Protein AF-T1GBN9-F1 (afdb_monomer_lite)

Organism: Megaselia scalaris (NCBI:txid36166)

Secondary structure (DSSP, 8-state):
--TTHHHHHHHHHHHHHTSTT--HHHHHHHHHHHHHHHHHHHHHHHHHHHHHHHHHTT---TTSHHHHHHHHHHHHHHHHHHHHHHHHHHHHHHHHHHHHHHHHHHHHHHHHHHHHT-

pLDDT: mean 81.87, std 13.24, range [47.5, 98.06]

Sequence (118 aa):
MNTNEIFKIPGNALLELSKEKSSQKNAENHTQAFLKNLAQIEKQLSEQINYLSQVSTGHPHEGSSYASAKVLQMAWHRNSQTRERLMELEELRTKYSQVNAQRQQQQQQQMQQQQQNQ

Structure (mmCIF, N/CA/C/O backbone):
data_AF-T1GBN9-F1
#
_entry.id   AF-T1GBN9-F1
#
loop_
_atom_site.group_PDB
_atom_site.id
_atom_site.type_symbol
_atom_site.label_atom_id
_atom_site.label_alt_id
_atom_site.label_comp_id
_atom_site.label_asym_id
_atom_site.label_entity_id
_atom_site.label_seq_id
_atom_site.pdbx_PDB_ins_code
_atom_site.Cartn_x
_atom_site.Cartn_y
_atom_site.Cartn_z
_atom_site.occupancy
_atom_site.B_iso_or_equiv
_atom_site.auth_seq_id
_atom_site.auth_comp_id
_atom_site.auth_asym_id
_atom_site.auth_atom_id
_atom_site.pdbx_PDB_model_num
ATOM 1 N N . MET A 1 1 ? -19.615 -5.374 16.298 1.00 52.44 1 MET A N 1
ATOM 2 C CA . MET A 1 1 ? -19.992 -4.901 17.649 1.00 52.44 1 MET A CA 1
ATOM 3 C C . MET A 1 1 ? -20.592 -3.513 17.487 1.00 52.44 1 MET A C 1
ATOM 5 O O . MET A 1 1 ? -20.065 -2.754 16.687 1.00 52.44 1 MET A O 1
ATOM 9 N N . ASN A 1 2 ? -21.725 -3.217 18.125 1.00 56.28 2 ASN A N 1
ATOM 10 C CA . ASN A 1 2 ? -22.446 -1.959 17.915 1.00 56.28 2 ASN A CA 1
ATOM 11 C C . ASN A 1 2 ? -21.822 -0.887 18.827 1.00 56.28 2 ASN A C 1
ATOM 13 O O . ASN A 1 2 ? -21.965 -0.969 20.045 1.00 56.28 2 ASN A O 1
ATOM 17 N N . THR A 1 3 ? -21.102 0.084 18.262 1.00 62.56 3 THR A N 1
ATOM 18 C CA . THR A 1 3 ? -20.445 1.194 18.994 1.00 62.56 3 THR A CA 1
ATOM 19 C C . THR A 1 3 ? -21.413 1.974 19.890 1.00 62.56 3 THR A C 1
ATOM 21 O O . THR A 1 3 ? -21.010 2.557 20.891 1.00 62.56 3 THR A O 1
ATOM 24 N N . ASN A 1 4 ? -22.707 1.898 19.580 1.00 65.75 4 ASN A N 1
ATOM 25 C CA . ASN A 1 4 ? -23.812 2.456 20.354 1.00 65.75 4 ASN A CA 1
ATOM 26 C C . ASN A 1 4 ? -23.889 1.961 21.814 1.00 65.75 4 ASN A C 1
ATOM 28 O O . ASN A 1 4 ? -24.457 2.643 22.664 1.00 65.75 4 ASN A O 1
ATOM 32 N N . GLU A 1 5 ? -23.310 0.803 22.142 1.00 72.75 5 GLU A N 1
ATOM 33 C CA . GLU A 1 5 ? -23.346 0.265 23.510 1.00 72.75 5 GLU A CA 1
ATOM 34 C C . GLU A 1 5 ? -22.324 0.933 24.461 1.00 72.75 5 GLU A C 1
ATOM 36 O O . GLU A 1 5 ? -22.456 0.789 25.677 1.00 72.75 5 GLU A O 1
ATOM 41 N N . ILE A 1 6 ? -21.357 1.715 23.945 1.00 72.69 6 ILE A N 1
ATOM 42 C CA . ILE A 1 6 ? -20.348 2.437 24.756 1.00 72.69 6 ILE A CA 1
ATOM 43 C C . ILE A 1 6 ? -20.993 3.392 25.754 1.00 72.69 6 ILE A C 1
ATOM 45 O O . ILE A 1 6 ? -20.584 3.436 26.907 1.00 72.69 6 ILE A O 1
ATOM 49 N N . PHE A 1 7 ? -21.992 4.158 25.316 1.00 76.62 7 PHE A N 1
ATOM 50 C CA . PHE A 1 7 ? -22.642 5.159 26.164 1.00 76.62 7 PHE A CA 1
ATOM 51 C C . PHE A 1 7 ? -23.840 4.583 26.917 1.00 76.62 7 PHE A C 1
ATOM 53 O O . PHE A 1 7 ? -24.172 5.024 28.016 1.00 76.62 7 PHE A O 1
ATOM 60 N N . LYS A 1 8 ? -24.472 3.557 26.346 1.00 81.38 8 LYS A N 1
ATOM 61 C CA . LYS A 1 8 ? -25.701 2.968 26.871 1.00 81.38 8 LYS A CA 1
ATOM 62 C C . LYS A 1 8 ? -25.475 2.171 28.157 1.00 81.38 8 LYS A C 1
ATOM 64 O O . LYS A 1 8 ? -26.256 2.298 29.092 1.00 81.38 8 LYS A O 1
ATOM 69 N N . ILE A 1 9 ? -24.406 1.380 28.236 1.00 81.12 9 ILE A N 1
ATOM 70 C CA . ILE A 1 9 ? -24.106 0.555 29.417 1.00 81.12 9 ILE A CA 1
ATOM 71 C C . ILE A 1 9 ? -23.747 1.404 30.658 1.00 81.12 9 ILE A C 1
ATOM 73 O O . ILE A 1 9 ? -24.361 1.180 31.704 1.00 81.12 9 ILE A O 1
ATOM 77 N N . PRO A 1 10 ? -22.834 2.395 30.590 1.00 79.81 10 PRO A N 1
ATOM 78 C CA . PRO A 1 10 ? -22.581 3.284 31.724 1.00 79.81 10 PRO A CA 1
ATOM 79 C C . PRO A 1 10 ? -23.788 4.182 32.026 1.00 79.81 10 PRO A C 1
ATOM 81 O O . PRO A 1 10 ? -24.071 4.434 33.194 1.00 79.81 10 PRO A O 1
ATOM 84 N N . GLY A 1 11 ? -24.570 4.580 31.013 1.00 82.75 11 GLY A N 1
ATOM 85 C CA . GLY A 1 11 ? -25.853 5.261 31.218 1.00 82.75 11 GLY A CA 1
ATOM 86 C C . GLY A 1 11 ? -26.842 4.432 32.047 1.00 82.75 11 GLY A C 1
ATOM 87 O O . GLY A 1 11 ? -27.456 4.951 32.976 1.00 82.75 11 GLY A O 1
ATOM 88 N N . ASN A 1 12 ? -26.936 3.126 31.788 1.00 85.12 12 ASN A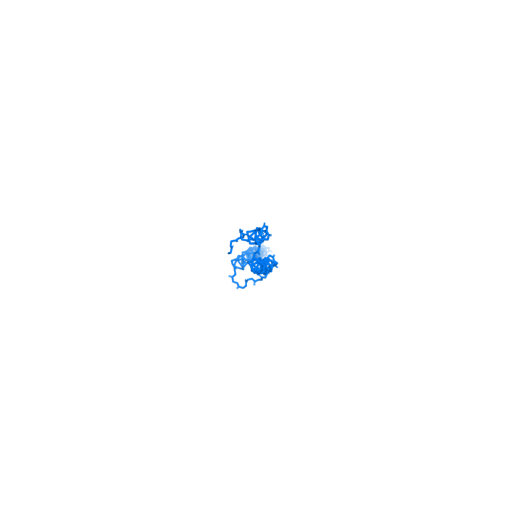 N 1
ATOM 89 C CA . ASN A 1 12 ? -27.766 2.212 32.576 1.00 85.12 12 ASN A CA 1
ATOM 90 C C . ASN A 1 12 ? -27.243 2.027 34.009 1.00 85.12 12 ASN A C 1
ATOM 92 O O . ASN A 1 12 ? -28.047 1.935 34.933 1.00 85.12 12 ASN A O 1
ATOM 96 N N . ALA A 1 13 ? -25.920 2.014 34.215 1.00 80.69 13 ALA A N 1
ATOM 97 C CA . ALA A 1 13 ? -25.330 1.972 35.555 1.00 80.69 13 ALA A CA 1
ATOM 98 C C . ALA A 1 13 ? -25.684 3.230 36.369 1.00 80.69 13 ALA A C 1
ATOM 100 O O . ALA A 1 13 ? -26.107 3.122 37.517 1.00 80.69 13 ALA A O 1
ATOM 101 N N . LEU A 1 14 ? -25.572 4.415 35.760 1.00 85.25 14 LEU A N 1
ATOM 102 C CA . LEU A 1 14 ? -25.933 5.687 36.395 1.00 85.25 14 LEU A CA 1
ATOM 103 C C . LEU A 1 14 ? -27.435 5.775 36.694 1.00 85.25 14 LEU A C 1
ATOM 105 O O . LEU A 1 14 ? -27.821 6.184 37.788 1.00 85.25 14 LEU A O 1
ATOM 109 N N . LEU A 1 15 ? -28.283 5.338 35.758 1.00 87.44 15 LEU A N 1
ATOM 110 C CA . LEU A 1 15 ? -29.731 5.270 35.965 1.00 87.44 15 LEU A CA 1
ATOM 111 C C . LEU A 1 15 ? -30.097 4.318 37.109 1.00 87.44 15 LEU A C 1
ATOM 113 O O . LEU A 1 15 ? -30.954 4.651 37.923 1.00 87.44 15 LEU A O 1
ATOM 117 N N . GLU A 1 16 ? -29.439 3.163 37.218 1.00 83.50 16 GLU A N 1
ATOM 118 C CA . GLU A 1 16 ? -29.649 2.219 38.322 1.00 83.50 16 GLU A CA 1
ATOM 119 C C . GLU A 1 16 ? -29.258 2.819 39.679 1.00 83.50 16 GLU A C 1
ATOM 121 O O . GLU A 1 16 ? -29.990 2.662 40.656 1.00 83.50 16 GLU A O 1
ATOM 126 N N . LEU A 1 17 ? -28.140 3.550 39.731 1.00 82.75 17 LEU A N 1
ATOM 127 C CA . LEU A 1 17 ? -27.681 4.244 40.936 1.00 82.75 17 LEU A CA 1
ATOM 128 C C . LEU A 1 17 ? -28.586 5.419 41.333 1.00 82.75 17 LEU A C 1
ATOM 130 O O . LEU A 1 17 ? -28.616 5.784 42.503 1.00 82.75 17 LEU A O 1
ATOM 134 N N . SER A 1 18 ? -29.346 5.984 40.390 1.00 86.00 18 SER A N 1
ATOM 135 C CA . SER A 1 18 ? -30.280 7.089 40.651 1.00 86.00 18 SER A CA 1
ATOM 136 C C . SER A 1 18 ? -31.633 6.659 41.242 1.00 86.00 18 SER A C 1
ATOM 138 O O . SER A 1 18 ? -32.445 7.511 41.599 1.00 86.00 18 SER A O 1
ATOM 140 N N . LYS A 1 19 ? -31.905 5.350 41.347 1.00 88.62 19 LYS A N 1
ATOM 141 C CA . LYS A 1 19 ? -33.168 4.817 41.890 1.00 88.62 19 LYS A CA 1
ATOM 142 C C . LYS A 1 19 ? -33.231 4.955 43.415 1.00 88.62 19 LYS A C 1
ATOM 144 O O . LYS A 1 19 ? -32.252 4.676 44.098 1.00 88.62 19 LYS A O 1
ATOM 149 N N . GLU A 1 20 ? -34.421 5.244 43.956 1.00 75.69 20 GLU A N 1
ATOM 150 C CA . GLU A 1 20 ? -34.679 5.308 45.413 1.00 75.69 20 GLU A CA 1
ATOM 151 C C . GLU A 1 20 ? -34.313 4.012 46.160 1.00 75.69 20 GLU A C 1
ATOM 153 O O . GLU A 1 20 ? -33.890 4.047 47.313 1.00 75.69 20 GLU A O 1
ATOM 158 N N . LYS A 1 21 ? -34.450 2.859 45.492 1.00 79.38 21 LYS A N 1
ATOM 159 C CA . LYS A 1 21 ? -33.879 1.573 45.914 1.00 79.38 21 LYS A CA 1
ATOM 160 C C . LYS A 1 21 ? -32.958 1.054 44.819 1.00 79.38 21 LYS A C 1
ATOM 162 O O . LYS A 1 21 ? -33.394 0.313 43.937 1.00 79.38 21 LYS A O 1
ATOM 167 N N . SER A 1 22 ? -31.699 1.467 44.861 1.00 76.75 22 SER A N 1
ATOM 168 C CA . SER A 1 22 ? -30.685 1.019 43.912 1.00 76.75 22 SER A CA 1
ATOM 169 C C . SER A 1 22 ? -30.266 -0.431 44.183 1.00 76.75 22 SER A C 1
ATOM 171 O O . SER A 1 22 ? -30.063 -0.848 45.326 1.00 76.75 22 SER A O 1
ATOM 173 N N . SER A 1 23 ? -30.136 -1.230 43.119 1.00 88.56 23 SER A N 1
ATOM 174 C CA . SER A 1 23 ? -29.526 -2.556 43.211 1.00 88.56 23 SER A CA 1
ATOM 175 C C . SER A 1 23 ? -28.030 -2.440 42.967 1.00 88.56 23 SER A C 1
ATOM 177 O O . SER A 1 23 ? -27.575 -2.312 41.827 1.00 88.56 23 SER A O 1
ATOM 179 N N . GLN A 1 24 ? -27.250 -2.544 44.041 1.00 85.25 24 GLN A N 1
ATOM 180 C CA . GLN A 1 24 ? -25.792 -2.513 43.958 1.00 85.25 24 GLN A CA 1
ATOM 181 C C . GLN A 1 24 ? -25.247 -3.602 43.021 1.00 85.25 24 GLN A C 1
ATOM 183 O O . GLN A 1 24 ? -24.399 -3.328 42.176 1.00 85.25 24 GLN A O 1
ATOM 188 N N . LYS A 1 25 ? -25.828 -4.807 43.071 1.00 88.62 25 LYS A N 1
ATOM 189 C C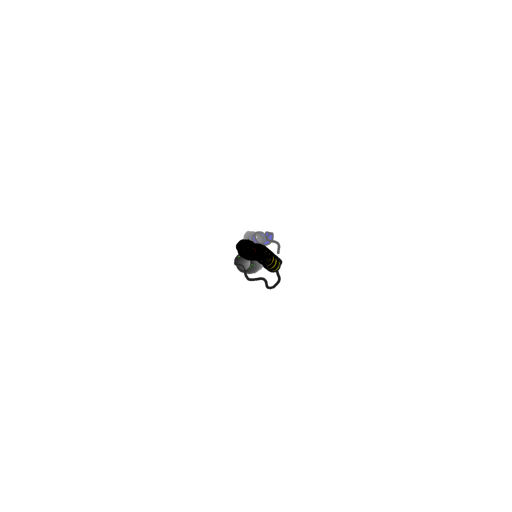A . LYS A 1 25 ? -25.471 -5.916 42.176 1.00 88.62 25 LYS A CA 1
ATOM 190 C C . LYS A 1 25 ? -25.688 -5.568 40.698 1.00 88.62 25 LYS A C 1
ATOM 192 O O . LYS A 1 25 ? -24.880 -5.937 39.852 1.00 88.62 25 LYS A O 1
ATOM 197 N N . ASN A 1 26 ? -26.769 -4.861 40.363 1.00 83.56 26 ASN A N 1
ATOM 198 C CA . ASN A 1 26 ? -27.046 -4.474 38.976 1.00 83.56 26 ASN A CA 1
ATOM 199 C C . ASN A 1 26 ? -26.110 -3.357 38.501 1.00 83.56 26 ASN A C 1
ATOM 201 O O . ASN A 1 26 ? -25.615 -3.421 37.376 1.00 83.56 26 ASN A O 1
ATOM 205 N N . ALA A 1 27 ? -25.824 -2.376 39.359 1.00 81.56 27 ALA A N 1
ATOM 206 C CA . ALA A 1 27 ? -24.859 -1.321 39.061 1.00 81.56 27 ALA A CA 1
ATOM 207 C C . ALA A 1 27 ? -23.448 -1.895 38.823 1.00 81.56 27 ALA A C 1
ATOM 209 O O . ALA A 1 27 ? -22.783 -1.537 37.846 1.00 81.56 27 ALA A O 1
ATOM 210 N N . GLU A 1 28 ? -23.021 -2.849 39.653 1.00 87.50 28 GLU A N 1
ATOM 211 C CA . GLU A 1 28 ? -21.754 -3.570 39.487 1.00 87.50 28 GLU A CA 1
ATOM 212 C C . GLU A 1 28 ? -21.726 -4.372 38.179 1.00 87.50 28 GLU A C 1
ATOM 214 O O . GLU A 1 28 ? -20.759 -4.272 37.423 1.00 87.50 28 GLU A O 1
ATOM 219 N N . ASN A 1 29 ? -22.804 -5.089 37.846 1.00 89.56 29 ASN A N 1
ATOM 220 C CA . ASN A 1 29 ? -22.905 -5.836 36.588 1.00 89.56 29 ASN A CA 1
ATOM 221 C C . ASN A 1 29 ? -22.788 -4.926 35.354 1.00 89.56 29 ASN A C 1
ATOM 223 O O . ASN A 1 29 ? -22.067 -5.256 34.410 1.00 89.56 29 ASN A O 1
ATOM 227 N N . HIS A 1 30 ? -23.471 -3.776 35.347 1.00 86.06 30 HIS A N 1
ATOM 228 C CA . HIS A 1 30 ? -23.367 -2.813 34.247 1.00 86.06 30 HIS A CA 1
ATOM 229 C C . HIS A 1 30 ? -21.957 -2.223 34.142 1.00 86.06 30 HIS A C 1
ATOM 231 O O . HIS A 1 30 ? -21.414 -2.119 33.043 1.00 86.06 30 HIS A O 1
ATOM 237 N N . THR A 1 31 ? -21.322 -1.920 35.273 1.00 86.56 31 THR A N 1
ATOM 238 C CA . THR A 1 31 ? -19.948 -1.402 35.302 1.00 86.56 31 THR A CA 1
ATOM 239 C C . THR A 1 31 ? -18.945 -2.436 34.780 1.00 86.56 31 THR A C 1
ATOM 241 O O . THR A 1 31 ? -18.104 -2.114 33.943 1.00 86.56 31 THR A O 1
ATOM 244 N N . GLN A 1 32 ? -19.068 -3.704 35.184 1.00 89.06 32 GLN A N 1
ATOM 245 C CA . GLN A 1 32 ? -18.221 -4.786 34.670 1.00 89.06 32 GLN A CA 1
ATOM 246 C C . GLN A 1 32 ? -18.422 -5.020 33.167 1.00 89.06 32 GLN A C 1
ATOM 248 O O . GLN A 1 32 ? -17.451 -5.212 32.431 1.00 89.06 32 GLN A O 1
ATOM 253 N N . ALA A 1 33 ? -19.668 -4.968 32.687 1.00 86.69 33 ALA A N 1
ATOM 254 C CA . ALA A 1 33 ? -19.968 -5.079 31.263 1.00 86.69 33 ALA A CA 1
ATOM 255 C C . ALA A 1 33 ? -19.356 -3.922 30.455 1.00 86.69 33 ALA A C 1
ATOM 257 O O . ALA A 1 33 ? -18.831 -4.151 29.363 1.00 86.69 33 ALA A O 1
ATOM 258 N N . PHE A 1 34 ? -19.373 -2.703 31.002 1.00 85.94 34 PHE A N 1
ATOM 259 C CA . PHE A 1 34 ? -18.725 -1.545 30.390 1.00 85.94 34 PHE A CA 1
ATOM 260 C C . PHE A 1 34 ? -17.208 -1.729 30.297 1.00 85.94 34 PHE A C 1
ATOM 262 O O . PHE A 1 34 ? -16.658 -1.599 29.207 1.00 85.94 34 PHE A O 1
ATOM 269 N N . LEU A 1 35 ? -16.544 -2.118 31.391 1.00 90.50 35 LEU A N 1
ATOM 270 C CA . LEU A 1 35 ? -15.095 -2.355 31.407 1.00 90.50 35 LEU A CA 1
ATOM 271 C C . LEU A 1 35 ? -14.672 -3.431 30.400 1.00 90.50 35 LEU A C 1
ATOM 273 O O . LEU A 1 35 ? -13.690 -3.260 29.680 1.00 90.50 35 LEU A O 1
ATOM 277 N N . LYS A 1 36 ? -15.440 -4.522 30.293 1.00 89.19 36 LYS A N 1
ATOM 278 C CA . LYS A 1 36 ? -15.176 -5.585 29.315 1.00 89.19 36 LYS A CA 1
ATOM 279 C C . LYS A 1 36 ? -15.316 -5.090 27.873 1.00 89.19 36 LYS A C 1
ATOM 281 O O . LYS A 1 36 ? -14.509 -5.455 27.021 1.00 89.19 36 LYS A O 1
ATOM 286 N N . ASN A 1 37 ? -16.334 -4.275 27.600 1.00 86.50 37 ASN A N 1
ATOM 287 C CA . ASN A 1 37 ? -16.550 -3.685 26.281 1.00 86.50 37 ASN A CA 1
ATOM 288 C C . ASN A 1 37 ? -15.420 -2.700 25.931 1.00 86.50 37 ASN A C 1
ATOM 290 O O . ASN A 1 37 ? -14.841 -2.793 24.853 1.00 86.50 37 ASN A O 1
ATOM 294 N N . LEU A 1 38 ? -15.035 -1.841 26.880 1.00 88.00 38 LEU A N 1
ATOM 295 C CA . LEU A 1 38 ? -13.931 -0.895 26.726 1.00 88.00 38 LEU A CA 1
ATOM 296 C C . LEU A 1 38 ? -12.614 -1.614 26.398 1.00 88.00 38 LEU A C 1
ATOM 298 O O . LEU A 1 38 ? -11.986 -1.298 25.392 1.00 88.00 38 LEU A O 1
ATOM 302 N N . ALA A 1 39 ? -12.257 -2.647 27.167 1.00 88.56 39 ALA A N 1
ATOM 303 C CA . ALA A 1 39 ? -11.053 -3.445 26.926 1.00 88.56 39 ALA A CA 1
ATOM 304 C C . ALA A 1 39 ? -11.069 -4.132 25.547 1.00 88.56 39 ALA A C 1
ATOM 306 O O . ALA A 1 39 ? -10.042 -4.246 24.876 1.00 88.56 39 ALA A O 1
ATOM 307 N N . GLN A 1 40 ? -12.242 -4.582 25.090 1.00 87.06 40 GLN A N 1
ATOM 308 C CA . GLN A 1 40 ? -12.392 -5.165 23.759 1.00 87.06 40 GLN A CA 1
ATOM 309 C C . GLN A 1 40 ? -12.207 -4.120 22.648 1.00 87.06 40 GLN A C 1
ATOM 311 O O . GLN A 1 40 ? -11.571 -4.422 21.637 1.00 87.06 40 GLN A O 1
ATOM 316 N N . ILE A 1 41 ? -12.725 -2.904 22.828 1.00 88.62 41 ILE A N 1
ATOM 317 C CA . ILE A 1 41 ? -12.542 -1.796 21.881 1.00 88.62 41 ILE A CA 1
ATOM 318 C C . ILE A 1 41 ? -11.078 -1.359 21.834 1.00 88.62 41 ILE A C 1
ATOM 320 O O . ILE A 1 41 ? -10.539 -1.205 20.743 1.00 88.62 41 ILE A O 1
ATOM 324 N N . GLU A 1 42 ? -10.414 -1.209 22.981 1.00 89.81 42 GLU A N 1
ATOM 325 C CA . GLU A 1 42 ? -8.983 -0.880 23.046 1.00 89.81 42 GLU A CA 1
ATOM 326 C C . GLU A 1 42 ? -8.127 -1.920 22.322 1.00 89.81 42 GLU A C 1
ATOM 328 O O . GLU A 1 42 ? -7.230 -1.566 21.551 1.00 89.81 42 GLU A O 1
ATOM 333 N N . LYS A 1 43 ? -8.441 -3.208 22.509 1.00 88.69 43 LYS A N 1
ATOM 334 C CA . LYS A 1 43 ? -7.789 -4.299 21.783 1.00 88.69 43 LYS A CA 1
ATOM 335 C C . LYS A 1 43 ? -7.999 -4.170 20.272 1.00 88.69 43 LYS A C 1
ATOM 337 O O . LYS A 1 43 ? -7.031 -4.241 19.523 1.00 88.69 43 LYS A O 1
ATOM 342 N N . GLN A 1 44 ? -9.232 -3.937 19.822 1.00 87.25 44 GLN A N 1
ATOM 343 C CA . GLN A 1 44 ? -9.542 -3.793 18.394 1.00 87.25 44 GLN A CA 1
ATOM 344 C C . GLN A 1 44 ? -8.905 -2.548 17.772 1.00 87.25 44 GLN A C 1
ATOM 346 O O . GLN A 1 44 ? -8.399 -2.616 16.655 1.00 87.25 44 GLN A O 1
ATOM 351 N N . LEU A 1 45 ? -8.895 -1.418 18.482 1.00 89.50 45 LEU A N 1
ATOM 352 C CA . LEU A 1 45 ? -8.211 -0.207 18.035 1.00 89.50 45 LEU A CA 1
ATOM 353 C C . LEU A 1 45 ? -6.708 -0.447 17.920 1.00 89.50 45 LEU A C 1
ATOM 355 O O . LEU A 1 45 ? -6.116 -0.062 16.920 1.00 89.50 45 LEU A O 1
ATOM 359 N N . SER A 1 46 ? -6.108 -1.139 18.888 1.00 87.56 46 SER A N 1
ATOM 360 C CA . SER A 1 46 ? -4.690 -1.501 18.847 1.00 87.56 46 SER A CA 1
ATOM 361 C C . SER A 1 46 ? -4.373 -2.444 17.682 1.00 87.56 46 SER A C 1
ATOM 363 O O . SER A 1 46 ? -3.396 -2.231 16.970 1.00 87.56 46 SER A O 1
ATOM 365 N N . GLU A 1 47 ? -5.217 -3.448 17.425 1.00 85.25 47 GLU A N 1
ATOM 366 C CA . GLU A 1 47 ? -5.110 -4.328 16.252 1.00 85.25 47 GLU A CA 1
ATOM 367 C C . GLU A 1 47 ? -5.218 -3.542 14.937 1.00 85.25 47 GLU A C 1
ATOM 369 O O . GLU A 1 47 ? -4.415 -3.759 14.033 1.00 85.25 47 GLU A O 1
ATOM 374 N N . GLN A 1 48 ? -6.149 -2.588 14.835 1.00 85.62 48 GLN A N 1
ATOM 375 C CA . GLN A 1 48 ? -6.311 -1.738 13.650 1.00 85.62 48 GLN A CA 1
ATOM 376 C C . GLN A 1 48 ? -5.159 -0.747 13.465 1.00 85.62 48 GLN A C 1
ATOM 378 O O . GLN A 1 48 ? -4.711 -0.553 12.339 1.00 85.62 48 GLN A O 1
ATOM 383 N N . ILE A 1 49 ? -4.643 -0.146 14.541 1.00 84.81 49 ILE A N 1
ATOM 384 C CA . ILE A 1 49 ? -3.459 0.725 14.503 1.00 84.81 49 ILE A CA 1
ATOM 385 C C . ILE A 1 49 ? -2.239 -0.079 14.055 1.00 84.81 49 ILE A C 1
ATOM 387 O O . ILE A 1 49 ? -1.504 0.369 13.178 1.00 84.81 49 ILE A O 1
ATOM 391 N N . ASN A 1 50 ? -2.046 -1.282 14.600 1.00 78.88 50 ASN A N 1
ATOM 392 C CA . ASN A 1 50 ? -0.963 -2.173 14.192 1.00 78.88 50 ASN A CA 1
ATOM 393 C C . ASN A 1 50 ? -1.111 -2.606 12.730 1.00 78.88 50 ASN A C 1
ATOM 395 O O . ASN A 1 50 ? -0.137 -2.553 11.985 1.00 78.88 50 ASN A O 1
ATOM 399 N N . TYR A 1 51 ? -2.322 -2.965 12.296 1.00 82.19 51 TYR A N 1
ATOM 400 C CA . TYR A 1 51 ? -2.608 -3.307 10.905 1.00 82.19 51 TYR A CA 1
ATOM 401 C C . TYR A 1 51 ? -2.329 -2.130 9.969 1.00 82.19 51 TYR A C 1
ATOM 403 O O . TYR A 1 51 ? -1.555 -2.278 9.029 1.00 82.19 51 TYR A O 1
ATOM 411 N N . LEU A 1 52 ? -2.884 -0.946 10.251 1.00 79.56 52 LEU A N 1
ATOM 412 C CA . LEU A 1 52 ? -2.641 0.278 9.485 1.00 79.56 52 LEU A CA 1
ATOM 413 C C . LEU A 1 52 ? -1.158 0.630 9.449 1.00 79.56 52 LEU A C 1
ATOM 415 O O . LEU A 1 52 ? -0.658 0.959 8.380 1.00 79.56 52 LEU A O 1
ATOM 419 N N . SER A 1 53 ? -0.443 0.517 10.568 1.00 73.75 53 SER A N 1
ATOM 420 C CA . SER A 1 53 ? 1.009 0.700 10.619 1.00 73.75 53 SER A CA 1
ATOM 421 C C . SER A 1 53 ? 1.719 -0.295 9.695 1.00 73.75 53 SER A C 1
ATOM 423 O O . SER A 1 53 ? 2.529 0.108 8.866 1.00 73.75 53 SER A O 1
ATOM 425 N N . GLN A 1 54 ? 1.350 -1.578 9.737 1.00 69.50 54 GLN A N 1
ATOM 426 C CA . GLN A 1 54 ? 1.943 -2.639 8.918 1.00 69.50 54 GLN A CA 1
ATOM 427 C C . GLN A 1 54 ? 1.687 -2.454 7.413 1.00 69.50 54 GLN A C 1
ATOM 429 O O . GLN A 1 54 ? 2.614 -2.604 6.612 1.00 69.50 54 GLN A O 1
ATOM 434 N N . VAL A 1 55 ? 0.459 -2.096 7.021 1.00 61.38 55 VAL A N 1
ATOM 435 C CA . VAL A 1 55 ? 0.098 -1.885 5.608 1.00 61.38 55 VAL A CA 1
ATOM 436 C C . VAL A 1 55 ? 0.531 -0.517 5.077 1.00 61.38 55 VAL A C 1
ATOM 438 O O . VAL A 1 55 ? 0.831 -0.400 3.893 1.00 61.38 55 VAL A O 1
ATOM 441 N N . SER A 1 56 ? 0.621 0.508 5.931 1.00 61.53 56 SER A N 1
ATOM 442 C CA . SER A 1 56 ? 1.018 1.869 5.524 1.00 61.53 56 SER A CA 1
ATOM 443 C C . SER A 1 56 ? 2.534 2.068 5.499 1.00 61.53 56 SER A C 1
ATOM 445 O O . SER A 1 56 ? 3.013 2.947 4.790 1.00 61.53 56 SER A O 1
ATOM 447 N N . THR A 1 57 ? 3.304 1.251 6.228 1.00 60.03 57 THR A N 1
ATOM 448 C CA . THR A 1 57 ? 4.783 1.276 6.204 1.00 60.03 57 THR A CA 1
ATOM 449 C C . THR A 1 57 ? 5.395 0.296 5.199 1.00 60.03 57 THR A C 1
ATOM 451 O O . THR A 1 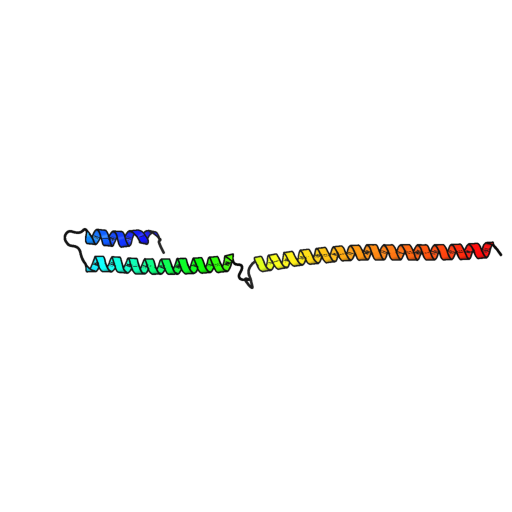57 ? 6.615 0.203 5.098 1.00 60.03 57 THR A O 1
ATOM 454 N N . GLY A 1 58 ? 4.566 -0.388 4.400 1.00 52.47 58 GLY A N 1
ATOM 455 C CA . GLY A 1 58 ? 5.034 -1.168 3.257 1.00 52.47 58 GLY A CA 1
ATOM 456 C C . GLY A 1 58 ? 5.667 -2.506 3.627 1.00 52.47 58 GLY A C 1
ATOM 457 O O . GLY A 1 58 ? 6.705 -2.854 3.065 1.00 52.47 58 GLY A O 1
ATOM 458 N N . HIS A 1 59 ? 5.043 -3.292 4.514 1.00 47.50 59 HIS A N 1
ATOM 459 C CA . HIS A 1 59 ? 5.384 -4.714 4.548 1.00 47.50 59 HIS A CA 1
ATOM 460 C C . HIS A 1 59 ? 5.165 -5.310 3.146 1.00 47.50 59 HIS A C 1
ATOM 462 O O . HIS A 1 59 ? 4.075 -5.160 2.586 1.00 47.50 59 HIS A O 1
ATOM 468 N N . PRO A 1 60 ? 6.189 -5.949 2.555 1.00 50.38 60 PRO A N 1
ATOM 469 C CA . PRO A 1 60 ? 6.098 -6.531 1.232 1.00 50.38 60 PRO A CA 1
ATOM 470 C C . PRO A 1 60 ? 5.131 -7.703 1.316 1.00 50.38 60 PRO A C 1
ATOM 472 O O . PRO A 1 60 ? 5.456 -8.775 1.816 1.00 50.38 60 PRO A O 1
ATOM 475 N N . HIS A 1 61 ? 3.909 -7.495 0.844 1.00 54.47 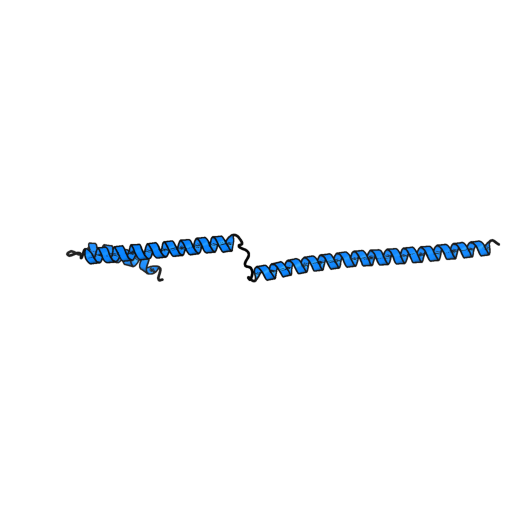61 HIS A N 1
ATOM 476 C CA . HIS A 1 61 ? 3.033 -8.590 0.479 1.00 54.47 61 HIS A CA 1
ATOM 477 C C . HIS A 1 61 ? 3.761 -9.416 -0.582 1.00 54.47 61 HIS A C 1
ATOM 479 O O . HIS A 1 61 ? 3.790 -9.090 -1.767 1.00 54.47 61 HIS A O 1
ATOM 485 N N . GLU A 1 62 ? 4.348 -10.526 -0.178 1.00 49.19 62 GLU A N 1
ATOM 486 C CA . GLU A 1 62 ? 4.527 -11.647 -1.083 1.00 49.19 62 GLU A CA 1
ATOM 487 C C . GLU A 1 62 ? 3.110 -12.087 -1.513 1.00 49.19 62 GLU A C 1
ATOM 489 O O . GLU A 1 62 ? 2.479 -12.909 -0.862 1.00 49.19 62 GLU A O 1
ATOM 494 N N . GLY A 1 63 ? 2.533 -11.433 -2.539 1.00 56.19 63 GLY A N 1
ATOM 495 C CA . GLY A 1 63 ? 1.243 -11.820 -3.135 1.00 56.19 63 GLY A CA 1
ATOM 496 C C . GLY A 1 63 ? 0.163 -10.753 -3.404 1.00 56.19 63 GLY A C 1
ATOM 497 O O . GLY A 1 63 ? -0.874 -11.123 -3.943 1.00 56.19 63 GLY A O 1
ATOM 498 N N . SER A 1 64 ? 0.327 -9.458 -3.094 1.00 55.22 64 SER A N 1
ATOM 499 C CA . SER A 1 64 ? -0.668 -8.419 -3.484 1.00 55.22 64 SER A CA 1
ATOM 500 C C . SER A 1 64 ? -0.407 -7.760 -4.849 1.00 55.22 64 SER A C 1
ATOM 502 O O . SER A 1 64 ? 0.721 -7.715 -5.344 1.00 55.22 64 SER A O 1
ATOM 504 N N . SER A 1 65 ? -1.473 -7.191 -5.427 1.00 58.31 65 SER A N 1
ATOM 505 C CA . SER A 1 65 ? -1.520 -6.517 -6.736 1.00 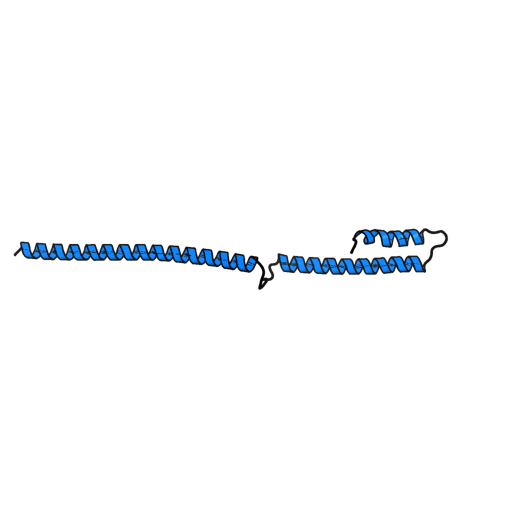58.31 65 SER A CA 1
ATOM 506 C C . SER A 1 65 ? -0.405 -5.476 -6.950 1.00 58.31 65 SER A C 1
ATOM 508 O O . SER A 1 65 ? 0.077 -5.303 -8.069 1.00 58.31 65 SER A O 1
ATOM 510 N N . TYR A 1 66 ? 0.089 -4.830 -5.884 1.00 64.00 66 TYR A N 1
ATOM 511 C CA . TYR A 1 66 ? 1.214 -3.891 -5.986 1.00 64.00 66 TYR A CA 1
ATOM 512 C C . TYR A 1 66 ? 2.536 -4.579 -6.365 1.00 64.00 66 TYR A C 1
ATOM 514 O O . TYR A 1 66 ? 3.319 -4.008 -7.120 1.00 64.00 66 TYR A O 1
ATOM 522 N N . ALA A 1 67 ? 2.783 -5.815 -5.910 1.00 62.81 67 ALA A N 1
ATOM 523 C CA . ALA A 1 67 ? 3.975 -6.566 -6.312 1.00 62.81 67 ALA A CA 1
ATOM 524 C C . ALA A 1 67 ? 3.937 -6.864 -7.821 1.00 62.81 67 ALA A C 1
ATOM 526 O O . ALA A 1 67 ? 4.904 -6.591 -8.531 1.00 62.81 67 ALA A O 1
ATOM 527 N N . SER A 1 68 ? 2.787 -7.311 -8.336 1.00 76.38 68 SER A N 1
ATOM 528 C CA . SER A 1 68 ? 2.567 -7.519 -9.773 1.00 76.38 68 SER A CA 1
ATOM 529 C C . SER A 1 68 ? 2.688 -6.218 -10.574 1.00 76.38 68 SER A C 1
ATOM 531 O O . SER A 1 68 ? 3.344 -6.198 -11.616 1.00 76.38 68 SER A O 1
ATOM 533 N N . ALA A 1 69 ? 2.132 -5.110 -10.071 1.00 80.25 69 ALA A N 1
ATOM 534 C CA . ALA A 1 69 ? 2.242 -3.796 -10.703 1.00 80.25 69 ALA A CA 1
ATOM 535 C C . ALA A 1 69 ? 3.695 -3.294 -10.748 1.00 80.25 69 ALA A C 1
ATOM 537 O O . ALA A 1 69 ? 4.131 -2.747 -11.762 1.00 80.25 69 ALA A O 1
ATOM 538 N N . LYS A 1 70 ? 4.479 -3.525 -9.688 1.00 83.38 70 LYS A N 1
ATOM 539 C CA . LYS A 1 70 ? 5.896 -3.151 -9.654 1.00 83.38 70 LYS A CA 1
ATOM 540 C C . LYS A 1 70 ? 6.735 -4.003 -10.598 1.00 83.38 70 LYS A C 1
ATOM 542 O O . LYS A 1 70 ? 7.571 -3.457 -11.317 1.00 83.38 70 LYS A O 1
ATOM 547 N N . VAL A 1 71 ? 6.492 -5.315 -10.639 1.00 86.25 71 VAL A N 1
ATOM 548 C CA . VAL A 1 71 ? 7.136 -6.223 -11.601 1.00 86.25 71 VAL A CA 1
ATOM 549 C C . VAL A 1 71 ? 6.833 -5.779 -13.031 1.00 86.25 71 VAL A C 1
ATOM 551 O O . VAL A 1 71 ? 7.754 -5.688 -13.839 1.00 86.25 71 VAL A O 1
ATOM 554 N N . LEU A 1 72 ? 5.582 -5.418 -13.331 1.00 89.00 72 LEU A N 1
ATOM 555 C CA . LEU A 1 72 ? 5.192 -4.885 -14.636 1.00 89.00 72 LEU A CA 1
ATOM 556 C C . LEU A 1 72 ? 5.900 -3.559 -14.953 1.00 89.00 72 LEU A C 1
ATOM 558 O O . LEU A 1 72 ? 6.458 -3.411 -16.039 1.00 89.00 72 LEU A O 1
ATOM 562 N N . GLN A 1 73 ? 5.942 -2.618 -14.004 1.00 90.50 73 GLN A N 1
ATOM 563 C CA . GLN A 1 73 ? 6.658 -1.348 -14.164 1.00 90.50 73 GLN A CA 1
ATOM 564 C C . GLN A 1 73 ? 8.146 -1.582 -14.469 1.00 90.50 73 GLN A C 1
ATOM 566 O O . GLN A 1 73 ? 8.717 -0.957 -15.364 1.00 90.50 73 GLN A O 1
ATOM 571 N N . MET A 1 74 ? 8.778 -2.508 -13.748 1.00 93.94 74 MET A N 1
ATOM 572 C CA . MET A 1 74 ? 10.174 -2.876 -13.973 1.00 93.94 74 MET A CA 1
ATOM 573 C C . MET A 1 74 ? 10.376 -3.565 -15.324 1.00 93.94 74 MET A C 1
ATOM 575 O O . MET A 1 74 ? 11.354 -3.271 -16.008 1.00 93.94 74 MET A O 1
ATOM 579 N N . ALA A 1 75 ? 9.467 -4.452 -15.731 1.00 95.31 75 ALA A N 1
ATOM 580 C CA . ALA A 1 75 ? 9.508 -5.094 -17.041 1.00 95.31 75 ALA A CA 1
ATOM 581 C C . ALA A 1 75 ? 9.392 -4.064 -18.174 1.00 95.31 75 ALA A C 1
ATOM 583 O O . ALA A 1 75 ? 10.137 -4.146 -19.148 1.00 95.31 75 ALA A O 1
ATOM 584 N N . TRP A 1 76 ? 8.530 -3.055 -18.017 1.00 96.50 76 TRP A N 1
ATOM 585 C CA . TRP A 1 76 ? 8.388 -1.963 -18.978 1.00 96.50 76 TRP A CA 1
ATOM 586 C C . TRP A 1 76 ? 9.675 -1.146 -19.105 1.00 96.50 76 TRP A C 1
ATOM 588 O O . TRP A 1 76 ? 10.160 -0.924 -20.214 1.00 96.50 76 TRP A O 1
ATOM 598 N N . HIS A 1 77 ? 10.288 -0.780 -17.975 1.00 97.31 77 HIS A N 1
ATOM 599 C CA . HIS A 1 77 ? 11.549 -0.039 -17.983 1.00 97.31 77 HIS A CA 1
ATOM 600 C C . HIS A 1 77 ? 12.686 -0.845 -18.630 1.00 97.31 77 HIS A C 1
ATOM 602 O O . HIS A 1 77 ? 13.392 -0.332 -19.496 1.00 97.31 77 HIS A O 1
ATOM 608 N N . ARG A 1 78 ? 12.801 -2.137 -18.298 1.00 96.50 78 ARG A N 1
ATOM 609 C CA . ARG A 1 78 ? 13.775 -3.049 -18.923 1.00 96.50 78 ARG A CA 1
ATOM 610 C C . ARG A 1 78 ? 13.540 -3.200 -20.429 1.00 96.50 78 ARG A C 1
ATOM 612 O O . ARG A 1 78 ? 14.498 -3.221 -21.200 1.00 96.50 78 ARG A O 1
ATOM 619 N N . ASN A 1 79 ? 12.280 -3.291 -20.862 1.00 97.19 79 ASN A N 1
ATOM 620 C CA . ASN A 1 79 ? 11.932 -3.371 -22.280 1.00 97.19 79 ASN A CA 1
ATOM 621 C C . ASN A 1 79 ? 12.328 -2.087 -23.020 1.00 97.19 79 ASN A C 1
ATOM 623 O O . ASN A 1 79 ? 12.955 -2.168 -24.073 1.00 97.19 79 ASN A O 1
ATOM 627 N N . SER A 1 80 ? 12.032 -0.921 -22.440 1.00 96.94 80 SER A N 1
ATOM 628 C CA . SER A 1 80 ? 12.440 0.379 -22.979 1.00 96.94 80 SER A CA 1
ATOM 629 C C . SER A 1 80 ? 13.958 0.470 -23.143 1.00 96.94 80 SER A C 1
ATOM 631 O O . SER A 1 80 ? 14.429 0.783 -24.231 1.00 96.94 80 SER A O 1
ATOM 633 N N . GLN A 1 81 ? 14.721 0.109 -22.106 1.00 97.25 81 GLN A N 1
ATOM 634 C CA . GLN A 1 81 ? 16.189 0.105 -22.152 1.00 97.25 81 GLN A CA 1
ATOM 635 C C . GLN A 1 81 ? 16.735 -0.841 -23.229 1.00 97.25 81 GLN A C 1
ATOM 637 O O . GLN A 1 81 ? 17.679 -0.514 -23.941 1.00 97.25 81 GLN A O 1
ATOM 642 N N . THR A 1 82 ? 16.127 -2.020 -23.381 1.00 98.06 82 THR A N 1
ATOM 643 C CA . THR A 1 82 ? 16.544 -2.988 -24.408 1.00 98.06 82 THR A CA 1
ATOM 644 C C . THR A 1 82 ? 16.275 -2.455 -25.816 1.00 98.06 82 THR A C 1
ATOM 646 O O . THR A 1 82 ? 17.099 -2.640 -26.707 1.00 98.06 82 THR A O 1
ATOM 649 N N . ARG A 1 83 ? 15.141 -1.773 -26.025 1.00 97.94 83 ARG A N 1
ATOM 650 C CA . ARG A 1 83 ? 14.802 -1.143 -27.311 1.00 97.94 83 ARG A CA 1
ATOM 651 C C . ARG A 1 83 ? 15.759 -0.014 -27.665 1.00 97.94 83 ARG A C 1
ATOM 653 O O . ARG A 1 83 ? 16.218 0.032 -28.800 1.00 97.94 83 ARG A O 1
ATOM 660 N N . GLU A 1 84 ? 16.072 0.847 -26.703 1.00 97.69 84 GLU A N 1
ATOM 661 C CA . GLU A 1 84 ? 17.052 1.923 -26.868 1.00 97.69 84 GLU A CA 1
ATOM 662 C C . GLU A 1 84 ? 18.417 1.350 -27.259 1.00 97.69 84 GLU A C 1
ATOM 664 O O . GLU A 1 84 ? 18.973 1.708 -28.295 1.00 97.69 84 GLU A O 1
ATOM 669 N N . ARG A 1 85 ? 18.892 0.338 -26.522 1.00 97.50 85 ARG A N 1
ATOM 670 C CA . ARG A 1 85 ? 20.163 -0.318 -26.836 1.00 97.50 85 ARG A CA 1
ATOM 671 C C . ARG A 1 85 ? 20.169 -0.995 -28.208 1.00 97.50 85 ARG A C 1
ATOM 673 O O . ARG A 1 85 ? 21.201 -1.020 -28.875 1.00 97.50 85 ARG A O 1
ATOM 680 N N . LEU A 1 86 ? 19.043 -1.565 -28.635 1.00 97.56 86 LEU A N 1
ATOM 681 C CA . LEU A 1 86 ? 18.924 -2.166 -29.961 1.00 97.56 86 LEU A CA 1
ATOM 682 C C . LEU A 1 86 ? 19.037 -1.106 -31.063 1.00 97.56 86 LEU A C 1
ATOM 684 O O . LEU A 1 86 ? 19.762 -1.333 -32.028 1.00 97.56 86 LEU A O 1
ATOM 688 N N . MET A 1 87 ? 18.371 0.042 -30.903 1.00 97.56 87 MET A N 1
ATOM 689 C CA . MET A 1 87 ? 18.470 1.157 -31.851 1.00 97.56 87 MET A CA 1
ATOM 690 C C . MET A 1 87 ? 19.913 1.655 -31.978 1.00 97.56 87 MET A C 1
ATOM 692 O O . MET A 1 87 ? 20.422 1.742 -33.093 1.00 97.56 87 MET A O 1
ATOM 696 N N . GLU A 1 88 ? 20.613 1.866 -30.859 1.00 97.31 88 GLU A N 1
ATOM 697 C CA . GLU A 1 88 ? 22.034 2.249 -30.872 1.00 97.31 88 GLU A CA 1
ATOM 698 C C . GLU A 1 88 ? 22.901 1.251 -31.661 1.00 97.31 88 GLU A C 1
ATOM 700 O O . GLU A 1 88 ? 23.791 1.630 -32.427 1.00 97.31 88 GLU A O 1
ATOM 705 N N . LEU A 1 89 ? 22.649 -0.051 -31.493 1.00 96.88 89 LEU A N 1
ATOM 706 C CA . LEU A 1 89 ? 23.381 -1.095 -32.210 1.00 96.88 89 LEU A CA 1
ATOM 707 C C . LEU A 1 89 ? 23.050 -1.119 -33.707 1.00 96.88 89 LEU A C 1
ATOM 709 O O . LEU A 1 89 ? 23.946 -1.358 -34.522 1.00 96.88 89 LEU A O 1
ATOM 713 N N . GLU A 1 90 ? 21.800 -0.862 -34.093 1.00 96.81 90 GLU A N 1
ATOM 714 C CA . GLU A 1 90 ? 21.411 -0.750 -35.502 1.00 96.81 90 GLU A CA 1
ATOM 715 C C . GLU A 1 90 ? 22.065 0.452 -36.189 1.00 96.81 90 GLU A C 1
ATOM 717 O O . GLU A 1 90 ? 22.537 0.337 -37.329 1.00 96.81 90 GLU A O 1
ATOM 722 N N . GLU A 1 91 ? 22.149 1.586 -35.495 1.00 96.31 91 GLU A N 1
ATOM 723 C CA . GLU A 1 91 ? 22.852 2.776 -35.973 1.00 96.31 91 GLU A CA 1
ATOM 724 C C . GLU A 1 91 ? 24.343 2.491 -36.168 1.00 96.31 91 GLU A C 1
ATOM 726 O O . GLU A 1 91 ? 24.903 2.771 -37.234 1.00 96.31 91 GLU A O 1
ATOM 731 N N . LEU A 1 92 ? 24.980 1.851 -35.182 1.00 96.75 92 LEU A N 1
ATOM 732 C CA . LEU A 1 92 ? 26.381 1.443 -35.274 1.00 96.75 92 LEU A CA 1
ATOM 733 C C . LEU A 1 92 ? 26.613 0.485 -36.446 1.00 96.75 92 LEU A C 1
ATOM 735 O O . LEU A 1 92 ? 27.516 0.721 -37.251 1.00 96.75 92 LEU A O 1
ATOM 739 N N . ARG A 1 93 ? 25.784 -0.557 -36.598 1.00 96.31 93 ARG A N 1
ATOM 740 C CA . ARG A 1 93 ? 25.855 -1.498 -37.731 1.00 96.31 93 ARG A CA 1
ATOM 741 C C . ARG A 1 93 ? 25.801 -0.753 -39.062 1.00 96.31 93 ARG A C 1
ATOM 743 O O . ARG A 1 93 ? 26.621 -1.001 -39.946 1.00 96.31 93 ARG A O 1
ATOM 750 N N . THR A 1 94 ? 24.844 0.159 -39.199 1.00 95.69 94 THR A N 1
ATOM 751 C CA . THR A 1 94 ? 24.638 0.934 -40.427 1.00 95.69 94 THR A CA 1
ATOM 752 C C . THR A 1 94 ? 25.856 1.800 -40.732 1.00 95.69 94 THR A C 1
ATOM 754 O O . THR A 1 94 ? 26.366 1.771 -41.853 1.00 95.69 94 THR A O 1
ATOM 757 N N . LYS A 1 95 ? 26.397 2.485 -39.720 1.00 95.56 95 LYS A N 1
ATOM 758 C CA . LYS A 1 95 ? 27.617 3.288 -39.843 1.00 95.56 95 LYS A CA 1
ATOM 759 C C . LYS A 1 95 ? 28.817 2.448 -40.285 1.00 95.56 95 LYS A C 1
ATOM 761 O O . LYS A 1 95 ? 29.518 2.836 -41.216 1.00 95.56 95 LYS A O 1
ATOM 766 N N . TYR A 1 96 ? 29.040 1.283 -39.674 1.00 94.50 96 TYR A N 1
ATOM 767 C CA . TYR A 1 96 ? 30.131 0.386 -40.074 1.00 94.50 96 TYR A CA 1
ATOM 768 C C . TYR A 1 96 ? 29.962 -0.136 -41.504 1.00 94.50 96 TYR A C 1
ATOM 770 O O . TYR A 1 96 ? 30.931 -0.164 -42.262 1.00 94.50 96 TYR A O 1
ATOM 778 N N . SER A 1 97 ? 28.739 -0.495 -41.902 1.00 93.94 97 SER A N 1
ATOM 779 C CA . SER A 1 97 ? 28.452 -0.930 -43.272 1.00 93.94 97 SER A CA 1
ATOM 780 C C . SER A 1 97 ? 28.750 0.172 -44.294 1.00 93.94 97 SER A C 1
ATOM 782 O O . SER A 1 97 ? 29.355 -0.101 -45.330 1.00 93.94 97 SER A O 1
ATOM 784 N N . GLN A 1 98 ? 28.370 1.419 -44.000 1.00 92.06 98 GLN A N 1
ATOM 785 C CA . GLN A 1 98 ? 28.641 2.570 -44.866 1.00 92.06 98 GLN A CA 1
ATOM 786 C C . GLN A 1 98 ? 30.142 2.860 -44.984 1.00 92.06 98 GLN A C 1
ATOM 788 O O . GLN A 1 98 ? 30.647 3.030 -46.093 1.00 92.06 98 GLN A O 1
ATOM 793 N N . VAL A 1 99 ? 30.872 2.864 -43.863 1.00 93.69 99 VAL A N 1
ATOM 794 C CA . VAL A 1 99 ? 32.328 3.088 -43.855 1.00 93.69 99 VAL A CA 1
ATOM 795 C C . VAL A 1 99 ? 33.058 2.004 -44.651 1.00 93.69 99 VAL A C 1
ATOM 797 O O . VAL A 1 99 ? 33.969 2.311 -45.421 1.00 93.69 99 VAL A O 1
ATOM 800 N N . ASN A 1 100 ? 32.648 0.741 -44.514 1.00 91.56 100 ASN A N 1
ATOM 801 C CA . ASN A 1 100 ? 33.248 -0.359 -45.267 1.00 91.56 100 ASN A CA 1
ATOM 802 C C . ASN A 1 100 ? 32.975 -0.244 -46.774 1.00 91.56 100 ASN A C 1
ATOM 804 O O . ASN A 1 100 ? 33.897 -0.430 -47.568 1.00 91.56 100 ASN A O 1
ATOM 808 N N . ALA A 1 101 ? 31.753 0.123 -47.173 1.00 90.50 101 ALA A N 1
ATOM 809 C CA . ALA A 1 101 ? 31.414 0.351 -48.578 1.00 90.50 101 ALA A CA 1
ATOM 810 C C . ALA A 1 101 ? 32.218 1.517 -49.186 1.00 90.50 101 ALA A C 1
ATOM 812 O O . ALA A 1 101 ? 32.762 1.389 -50.283 1.00 90.50 101 ALA A O 1
ATOM 813 N N . GLN A 1 102 ? 32.370 2.626 -48.452 1.00 89.19 102 GLN A N 1
ATOM 814 C CA . GLN A 1 102 ? 33.189 3.765 -48.888 1.00 89.19 102 GLN A CA 1
ATOM 815 C C . GLN A 1 102 ? 34.666 3.388 -49.049 1.00 89.19 102 GLN A C 1
ATOM 817 O O . GLN A 1 102 ? 35.292 3.765 -50.040 1.00 89.19 102 GLN A O 1
ATOM 822 N N . ARG A 1 103 ? 35.229 2.607 -48.116 1.00 89.94 103 ARG A N 1
ATOM 823 C CA . ARG A 1 103 ? 36.618 2.128 -48.223 1.00 89.94 103 ARG A CA 1
ATOM 824 C C . ARG A 1 103 ? 36.834 1.249 -49.453 1.00 89.94 103 ARG A C 1
ATOM 826 O O . ARG A 1 103 ? 37.852 1.402 -50.122 1.00 89.94 103 ARG A O 1
ATOM 833 N N . GLN A 1 104 ? 35.889 0.365 -49.774 1.00 86.00 104 GLN A N 1
ATOM 834 C CA . GLN A 1 104 ? 35.979 -0.472 -50.975 1.00 86.00 104 GLN A CA 1
ATOM 835 C C . GLN A 1 104 ? 35.931 0.362 -52.263 1.00 86.00 104 GLN A C 1
ATOM 837 O O . GLN A 1 104 ? 36.719 0.119 -53.175 1.00 86.00 104 GLN A O 1
ATOM 842 N N . GLN A 1 105 ? 35.071 1.384 -52.323 1.00 85.12 105 GLN A N 1
ATOM 843 C CA . GLN A 1 105 ? 35.014 2.291 -53.475 1.00 85.12 105 GLN A CA 1
ATOM 844 C C . GLN A 1 105 ? 36.307 3.099 -53.646 1.00 85.12 105 GLN A C 1
ATOM 846 O O . GLN A 1 105 ? 36.813 3.207 -54.762 1.00 85.12 105 GLN A O 1
ATOM 851 N N . GLN A 1 106 ? 36.885 3.614 -52.556 1.00 84.31 106 GLN A N 1
ATOM 852 C CA . GLN A 1 106 ? 38.162 4.336 -52.615 1.00 84.31 106 GLN A CA 1
ATOM 853 C C . GLN A 1 106 ? 39.310 3.442 -53.104 1.00 84.31 106 GLN A C 1
ATOM 855 O O . GLN A 1 106 ? 40.117 3.881 -53.923 1.00 84.31 106 GLN A O 1
ATOM 860 N N . GLN A 1 107 ? 39.367 2.181 -52.662 1.00 85.44 107 GLN A N 1
ATOM 861 C CA . GLN A 1 107 ? 40.377 1.229 -53.137 1.00 85.44 107 GLN A CA 1
ATOM 862 C C . GLN A 1 107 ? 40.218 0.910 -54.630 1.00 85.44 107 GLN A C 1
ATOM 864 O O . GLN A 1 107 ? 41.212 0.865 -55.353 1.00 85.44 107 GLN A O 1
ATOM 869 N N . GLN A 1 108 ? 38.985 0.744 -55.122 1.00 81.12 108 GLN A N 1
ATOM 870 C CA . GLN A 1 108 ? 38.745 0.526 -56.554 1.00 81.12 108 GLN A CA 1
ATOM 871 C C . GLN A 1 108 ? 39.142 1.736 -57.408 1.00 81.12 108 GLN A C 1
ATOM 873 O O . GLN A 1 108 ? 39.771 1.559 -58.450 1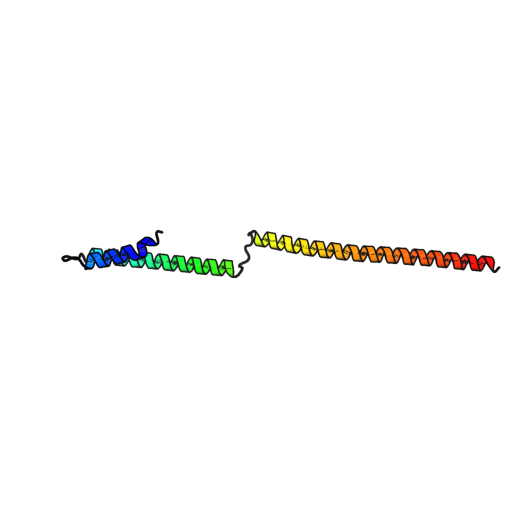.00 81.12 108 GLN A O 1
ATOM 878 N N . GLN A 1 109 ? 38.836 2.957 -56.960 1.00 81.25 109 GLN A N 1
ATOM 879 C CA . GLN A 1 109 ? 39.227 4.176 -57.675 1.00 81.25 109 GLN A CA 1
ATOM 880 C C . GLN A 1 109 ? 40.750 4.347 -57.732 1.00 81.25 109 GLN A C 1
ATOM 882 O O . GLN A 1 109 ? 41.284 4.706 -58.781 1.00 81.25 109 GLN A O 1
ATOM 887 N N . GLN A 1 110 ? 41.463 4.037 -56.644 1.00 81.06 110 GLN A N 1
ATOM 888 C CA . GLN A 1 110 ? 42.928 4.082 -56.632 1.00 81.06 110 GLN A CA 1
ATOM 889 C C . GLN A 1 110 ? 43.549 3.054 -57.589 1.00 81.06 110 GLN A C 1
ATOM 891 O O . GLN A 1 110 ? 44.494 3.388 -58.303 1.00 81.06 110 GLN A O 1
ATOM 896 N N . MET A 1 111 ? 43.001 1.836 -57.668 1.00 78.12 111 MET A N 1
ATOM 897 C CA . MET A 1 111 ? 43.489 0.832 -58.623 1.00 78.12 111 MET A CA 1
ATOM 898 C C . MET A 1 111 ? 43.222 1.223 -60.083 1.00 78.12 111 MET A C 1
ATOM 900 O O . MET A 1 111 ? 44.085 1.016 -60.933 1.00 78.12 111 MET A O 1
ATOM 904 N N . GLN A 1 112 ? 42.064 1.819 -60.388 1.00 76.56 112 GLN A N 1
ATOM 905 C CA . GLN A 1 112 ? 41.759 2.284 -61.748 1.00 76.56 112 GLN A CA 1
ATOM 906 C C . GLN A 1 112 ? 42.663 3.446 -62.183 1.00 76.56 112 GLN A C 1
ATOM 908 O O . GLN A 1 112 ? 43.136 3.452 -63.317 1.00 76.56 112 GLN A O 1
ATOM 913 N N . GLN A 1 113 ? 42.971 4.389 -61.285 1.00 73.81 113 GLN A N 1
ATOM 914 C CA . GLN A 1 113 ? 43.897 5.489 -61.592 1.00 73.81 113 GLN A CA 1
ATOM 915 C C . GLN A 1 113 ? 45.338 5.007 -61.817 1.00 73.81 113 GLN A C 1
ATOM 917 O O . GLN A 1 113 ? 46.040 5.560 -62.659 1.00 73.81 113 GLN A O 1
ATOM 922 N N . GLN A 1 114 ? 45.783 3.956 -61.119 1.00 70.00 114 GLN A N 1
ATOM 923 C CA . GLN A 1 114 ? 47.105 3.366 -61.362 1.00 70.00 114 GLN A CA 1
ATOM 924 C C . GLN A 1 114 ? 47.209 2.632 -62.706 1.00 70.00 114 GLN A C 1
ATOM 926 O O . GLN A 1 114 ? 48.300 2.582 -63.267 1.00 70.00 114 GLN A O 1
ATOM 931 N N . GLN A 1 115 ? 46.106 2.084 -63.232 1.00 67.00 115 GLN A N 1
ATOM 932 C CA . GLN A 1 115 ? 46.091 1.448 -64.557 1.00 67.00 115 GLN A CA 1
ATOM 933 C C . GLN A 1 115 ? 46.003 2.451 -65.714 1.00 67.00 115 GLN A C 1
ATOM 935 O O . GLN A 1 115 ? 46.449 2.128 -66.803 1.00 67.00 115 GLN A O 1
ATOM 940 N N . GLN A 1 116 ? 45.450 3.651 -65.502 1.00 60.06 116 GLN A N 1
ATOM 941 C CA . GLN A 1 116 ? 45.396 4.696 -66.538 1.00 60.06 116 GLN A CA 1
ATOM 942 C C . GLN A 1 116 ? 46.693 5.505 -66.686 1.00 60.06 116 GLN A C 1
ATOM 944 O O . GLN A 1 116 ? 46.868 6.177 -67.698 1.00 60.06 116 GLN A O 1
ATOM 949 N N . ASN A 1 117 ? 47.582 5.458 -65.690 1.00 58.62 117 ASN A N 1
ATOM 950 C CA . ASN A 1 117 ? 48.863 6.173 -65.697 1.00 58.62 117 ASN A CA 1
ATOM 951 C C . ASN A 1 117 ? 50.061 5.291 -66.121 1.00 58.62 117 ASN A C 1
ATOM 953 O O . ASN A 1 117 ? 51.205 5.717 -65.956 1.00 58.62 117 ASN A O 1
ATOM 957 N N . GLN A 1 118 ? 49.808 4.082 -66.635 1.00 53.88 118 GLN A N 1
ATOM 958 C CA . GLN A 1 118 ? 50.778 3.220 -67.330 1.00 53.88 118 GLN A CA 1
ATOM 959 C C . GLN A 1 118 ? 50.417 3.143 -68.811 1.00 53.88 118 GLN A C 1
ATOM 961 O O . GLN A 1 118 ? 51.361 3.119 -69.628 1.00 53.88 118 GLN A O 1
#

Radius of gyration: 41.76 Å; chains: 1; bounding box: 86×19×113 Å

InterPro domains:
  IPR019404 Mediator complex, subunit Med11 [PF10280] (11-94)
  IPR019404 Mediator complex, subunit Med11 [PTHR22890] (6-98)

Foldseek 3Di:
DDPVVLCVLQVVLVVLVPDPDHDPVSNVVSVVVNVVVVVVVVVVVVVVVVVCCCVVVCDDPPDDPVVVVVVVVVVVVVVVVVVVVVVVVVVVVVVVVVVVVVVVVVVVVVVVVVVVVD